Protein AF-A0A5E4HR41-F1 (afdb_monomer_lite)

Radius of gyration: 18.79 Å; chains: 1; bounding box: 62×29×42 Å

Secondary structure (DSSP, 8-state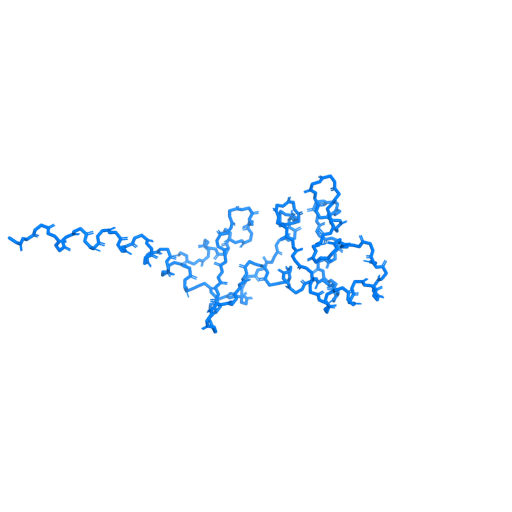):
--SHHHHHHHHHHHHHHHHHHHHTSGGGGGG------SHHHHH---B--HHHHHHHHHTT-GGGEETTEE-EETTEETTEETTEETTTT-TTS-HHHHHTTEEEETTEEEE---TT-HHHHHHHHTT-

Foldseek 3Di:
DPPPVVVVVVVVCVVVVVCVLFQPLVVVVVVFDAPQQQLCQQPPKDFADPVLCVLCVVVVRNVQADDRIGDDDPSGRPQQDPSGRVCQPPPSPGPVSVQPQWDDDPNGITGDCDPSGVSSVVSSVVVD

Sequence (128 aa):
MTGVIVAAFFAGIPAYYMYIRGVMLARNKKKWKCHVCGNCCRLREIEVTVEDKKKLDAAGFPDAYIGDKMRRVNGKCVFLKDDKCSIHKESYRPEICGEFPFFCMYGMEYMKVVSFCPATEEFLKDKK

Structure (mmCIF, N/CA/C/O backbone):
data_AF-A0A5E4HR41-F1
#
_entry.id   AF-A0A5E4HR41-F1
#
loop_
_atom_site.group_PDB
_atom_site.id
_atom_site.type_symbol
_atom_site.label_atom_id
_atom_site.label_alt_id
_atom_site.label_comp_id
_atom_site.label_asym_id
_atom_site.label_entity_id
_atom_site.label_seq_id
_atom_site.pdbx_PDB_ins_code
_atom_site.Cartn_x
_atom_site.Cartn_y
_atom_site.Cartn_z
_atom_site.occupancy
_atom_site.B_iso_or_equiv
_atom_site.auth_seq_id
_atom_site.auth_comp_id
_atom_site.auth_asym_id
_atom_site.auth_atom_id
_atom_site.pdbx_PDB_model_num
ATOM 1 N N . MET A 1 1 ? 49.828 -15.803 -16.137 1.00 43.03 1 MET A N 1
ATOM 2 C CA . MET A 1 1 ? 49.091 -14.743 -15.408 1.00 43.03 1 MET A CA 1
ATOM 3 C C . MET A 1 1 ? 47.968 -14.170 -16.281 1.00 43.03 1 MET A C 1
ATOM 5 O O . MET A 1 1 ? 47.965 -12.990 -16.588 1.00 43.03 1 MET A O 1
ATOM 9 N N . THR A 1 2 ? 47.022 -15.003 -16.721 1.00 46.59 2 THR A N 1
ATOM 10 C CA . THR A 1 2 ? 45.940 -14.603 -17.655 1.00 46.59 2 THR A CA 1
ATOM 11 C C . THR A 1 2 ? 44.555 -15.093 -17.213 1.00 46.59 2 THR A C 1
ATOM 13 O O . THR A 1 2 ? 43.551 -14.639 -17.744 1.00 46.59 2 THR A O 1
ATOM 16 N N . GLY A 1 3 ? 44.479 -15.968 -16.202 1.00 41.50 3 GLY A N 1
ATOM 17 C CA . GLY A 1 3 ? 43.221 -16.570 -15.737 1.00 41.50 3 GLY A CA 1
ATOM 18 C C . GLY A 1 3 ? 42.459 -15.786 -14.662 1.00 41.50 3 GLY A C 1
ATOM 19 O O . GLY A 1 3 ? 41.278 -16.038 -14.462 1.00 41.50 3 GLY A O 1
ATOM 20 N N . VAL A 1 4 ? 43.089 -14.822 -13.980 1.00 40.94 4 VAL A N 1
ATOM 21 C CA . VAL A 1 4 ? 42.453 -14.099 -12.854 1.00 40.94 4 VAL A CA 1
ATOM 22 C C . VAL A 1 4 ? 41.600 -12.916 -13.334 1.00 40.94 4 VAL A C 1
ATOM 24 O O . VAL A 1 4 ? 40.589 -12.590 -12.722 1.00 40.94 4 VAL A O 1
ATOM 27 N N . ILE A 1 5 ? 41.945 -12.311 -14.475 1.00 40.81 5 ILE A N 1
ATOM 28 C CA . ILE A 1 5 ? 41.246 -11.122 -14.997 1.00 40.81 5 ILE A CA 1
ATOM 29 C C . ILE A 1 5 ? 39.865 -11.485 -15.573 1.00 40.81 5 ILE A C 1
ATOM 31 O O . ILE A 1 5 ? 38.930 -10.694 -15.481 1.00 40.81 5 ILE A O 1
ATOM 35 N N . VAL A 1 6 ? 39.690 -12.703 -16.097 1.00 41.56 6 VAL A N 1
ATOM 36 C CA . VAL A 1 6 ? 38.416 -13.128 -16.704 1.00 41.56 6 VAL A CA 1
ATOM 37 C C . VAL A 1 6 ? 37.333 -13.369 -15.641 1.00 41.56 6 VAL A C 1
ATOM 39 O O . VAL A 1 6 ? 36.170 -13.041 -15.865 1.00 41.56 6 VAL A O 1
ATOM 42 N N . ALA A 1 7 ? 37.696 -13.850 -14.448 1.00 37.19 7 ALA A N 1
ATOM 43 C CA . ALA A 1 7 ? 36.736 -14.130 -13.375 1.00 37.19 7 ALA A CA 1
ATOM 44 C C . ALA A 1 7 ? 36.082 -12.859 -12.789 1.00 37.19 7 ALA A C 1
ATOM 46 O O . ALA A 1 7 ? 34.917 -12.893 -12.389 1.00 37.19 7 ALA A O 1
ATOM 47 N N . ALA A 1 8 ? 36.789 -11.723 -12.795 1.00 39.66 8 ALA A N 1
ATOM 48 C CA . ALA A 1 8 ? 36.261 -10.451 -12.297 1.00 39.66 8 ALA A CA 1
ATOM 49 C C . ALA A 1 8 ? 35.179 -9.847 -13.215 1.00 39.66 8 ALA A C 1
ATOM 51 O O . ALA A 1 8 ? 34.284 -9.151 -12.736 1.00 39.66 8 ALA A O 1
ATOM 52 N N . PHE A 1 9 ? 35.204 -10.155 -14.516 1.00 42.06 9 PHE A N 1
ATOM 53 C CA . PHE A 1 9 ? 34.177 -9.687 -15.450 1.00 42.06 9 PHE A CA 1
ATOM 54 C C . PHE A 1 9 ? 32.853 -10.442 -15.287 1.00 42.06 9 PHE A C 1
ATOM 56 O O . PHE A 1 9 ? 31.793 -9.824 -15.324 1.00 42.06 9 PHE A O 1
ATOM 63 N N . PHE A 1 10 ? 32.872 -11.750 -15.026 1.00 45.03 10 PHE A N 1
ATOM 64 C CA . PHE A 1 10 ? 31.633 -12.536 -14.960 1.00 45.03 10 PHE A CA 1
ATOM 65 C C . PHE A 1 10 ? 30.853 -12.390 -13.645 1.00 45.03 10 PHE A C 1
ATOM 67 O O . PHE A 1 10 ? 29.635 -12.555 -13.650 1.00 45.03 10 PHE A O 1
ATOM 74 N N . ALA A 1 11 ? 31.505 -12.014 -12.541 1.00 44.88 11 ALA A N 1
ATOM 75 C CA . ALA A 1 11 ? 30.824 -11.778 -11.263 1.00 44.88 11 ALA A CA 1
ATOM 76 C C . ALA A 1 11 ? 30.206 -10.367 -11.141 1.00 44.88 11 ALA A C 1
ATOM 78 O O . ALA A 1 11 ? 29.242 -10.181 -10.401 1.00 44.88 11 ALA A O 1
ATOM 79 N N . GLY A 1 12 ? 30.723 -9.375 -11.879 1.00 43.59 12 GLY A N 1
ATOM 80 C CA . GLY A 1 12 ? 30.205 -7.999 -11.867 1.00 43.59 12 GLY A CA 1
ATOM 81 C C . GLY A 1 12 ? 29.009 -7.773 -12.796 1.00 43.59 12 GLY A C 1
ATOM 82 O O . GLY A 1 12 ? 28.169 -6.917 -12.523 1.00 43.59 12 GLY A O 1
ATOM 83 N N . ILE A 1 13 ? 28.891 -8.560 -13.870 1.00 50.72 13 ILE A N 1
ATOM 84 C CA . ILE A 1 13 ? 27.843 -8.391 -14.883 1.00 50.72 13 ILE A CA 1
ATOM 85 C C . ILE A 1 13 ? 26.426 -8.608 -14.323 1.00 50.72 13 ILE A C 1
ATOM 87 O O . ILE A 1 13 ? 25.583 -7.782 -14.637 1.00 50.72 13 ILE A O 1
ATOM 91 N N . PRO A 1 14 ? 26.098 -9.602 -13.474 1.00 51.28 14 PRO A N 1
ATOM 92 C CA . PRO A 1 14 ? 24.717 -9.791 -13.012 1.00 51.28 14 PRO A CA 1
ATOM 93 C C . PRO A 1 14 ? 24.225 -8.657 -12.106 1.00 51.28 14 PRO A C 1
ATOM 95 O O . PRO A 1 14 ? 23.105 -8.177 -12.278 1.00 51.28 14 PRO A O 1
ATOM 98 N N . ALA A 1 15 ? 25.078 -8.185 -11.191 1.00 46.84 15 ALA A N 1
ATOM 99 C CA . ALA A 1 15 ? 24.778 -7.042 -10.334 1.00 46.84 15 ALA A CA 1
ATOM 100 C C . ALA A 1 15 ? 24.686 -5.751 -11.155 1.00 46.84 15 ALA A C 1
ATOM 102 O O . ALA A 1 15 ? 23.736 -4.998 -10.990 1.00 46.84 15 ALA A O 1
ATOM 103 N N . TYR A 1 16 ? 25.600 -5.541 -12.107 1.00 51.00 16 TYR A N 1
ATOM 104 C CA . TYR A 1 16 ? 25.574 -4.413 -13.040 1.00 51.00 16 TYR A CA 1
ATOM 105 C C . TYR A 1 16 ? 24.365 -4.450 -13.989 1.00 51.00 16 TYR A C 1
ATOM 107 O O . TYR A 1 16 ? 23.781 -3.414 -14.280 1.00 51.00 16 TYR A O 1
ATOM 115 N N . TYR A 1 17 ? 23.924 -5.627 -14.432 1.00 50.53 17 TYR A N 1
ATOM 116 C CA . TYR A 1 17 ? 22.772 -5.804 -15.321 1.00 50.53 17 TYR A CA 1
ATOM 117 C C . TYR A 1 17 ? 21.445 -5.664 -14.561 1.00 50.53 17 TYR A C 1
ATOM 119 O O . TYR A 1 17 ? 20.506 -5.059 -15.081 1.00 50.53 17 TYR A O 1
ATOM 127 N N . MET A 1 18 ? 21.372 -6.139 -13.307 1.00 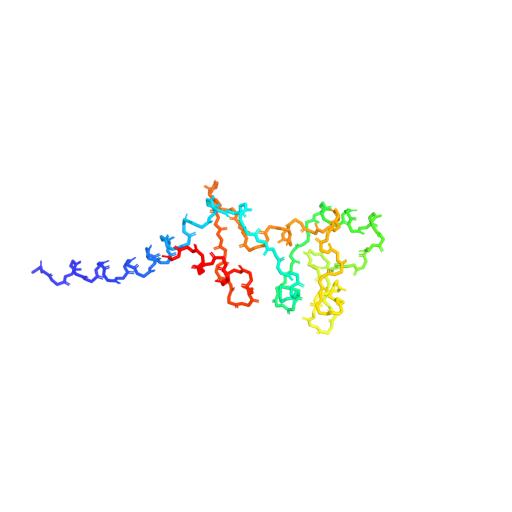47.09 18 MET A N 1
ATOM 128 C CA . MET A 1 18 ? 20.282 -5.797 -12.381 1.00 47.09 18 MET A CA 1
ATOM 129 C C . MET A 1 18 ? 20.261 -4.295 -12.084 1.00 47.09 18 MET A C 1
ATOM 131 O O . MET A 1 18 ? 19.187 -3.694 -12.098 1.00 47.09 18 MET A O 1
ATOM 135 N N . TYR A 1 19 ? 21.430 -3.681 -11.881 1.00 49.41 19 TYR A N 1
ATOM 136 C CA . TYR A 1 19 ? 21.567 -2.249 -11.635 1.00 49.41 19 TYR A CA 1
ATOM 137 C C . TYR A 1 19 ? 21.093 -1.456 -12.860 1.00 49.41 19 TYR A C 1
ATOM 139 O O . TYR A 1 19 ? 20.133 -0.709 -12.753 1.00 49.41 19 TYR A O 1
ATOM 147 N N . ILE A 1 20 ? 21.606 -1.704 -14.068 1.00 49.81 20 ILE A N 1
ATOM 148 C CA . ILE A 1 20 ? 21.202 -0.978 -15.285 1.00 49.81 20 ILE A CA 1
ATOM 149 C C . ILE A 1 20 ? 19.737 -1.215 -15.678 1.00 49.81 20 ILE A C 1
ATOM 151 O O . ILE A 1 20 ? 19.075 -0.273 -16.121 1.00 49.81 20 ILE A O 1
ATOM 155 N N . ARG A 1 21 ? 19.172 -2.415 -15.470 1.00 47.34 21 ARG A N 1
ATOM 156 C CA . ARG A 1 21 ? 17.732 -2.624 -15.710 1.00 47.34 21 ARG A CA 1
ATOM 157 C C . ARG A 1 21 ? 16.836 -1.969 -14.654 1.00 47.34 21 ARG A C 1
ATOM 159 O O . ARG A 1 21 ? 15.723 -1.579 -14.996 1.00 47.34 21 ARG A O 1
ATOM 166 N N . GLY A 1 22 ? 17.304 -1.800 -13.416 1.00 49.16 22 GLY A N 1
ATOM 167 C CA . GLY A 1 22 ? 16.596 -1.058 -12.364 1.00 49.16 22 GLY A CA 1
ATOM 168 C C . GLY A 1 22 ? 16.759 0.468 -12.447 1.00 49.16 22 GLY A C 1
ATOM 169 O O . GLY A 1 22 ? 15.858 1.205 -12.046 1.00 49.16 22 GLY A O 1
ATOM 170 N N . VAL A 1 23 ? 17.872 0.945 -13.015 1.00 51.88 23 VAL A N 1
ATOM 171 C CA . VAL A 1 23 ? 18.317 2.354 -13.001 1.00 51.88 23 VAL A CA 1
ATOM 172 C C . VAL A 1 23 ? 17.587 3.253 -14.016 1.00 51.88 23 VAL A C 1
ATOM 174 O O . VAL A 1 23 ? 17.573 4.467 -13.849 1.00 51.88 23 VAL A O 1
ATOM 177 N N . MET A 1 24 ? 16.902 2.722 -15.039 1.00 52.66 24 MET A N 1
ATOM 178 C CA . MET A 1 24 ? 16.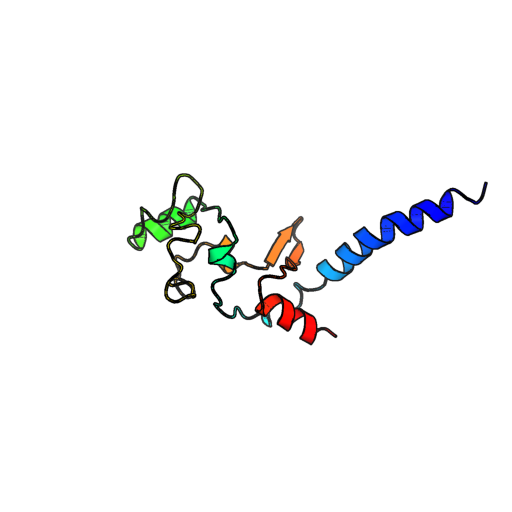269 3.554 -16.093 1.00 52.66 24 MET A CA 1
ATOM 179 C C . MET A 1 24 ? 14.737 3.467 -16.191 1.00 52.66 24 MET A C 1
ATOM 181 O O . MET A 1 24 ? 14.138 3.711 -17.247 1.00 52.66 24 MET A O 1
ATOM 185 N N . LEU A 1 25 ? 14.054 3.161 -15.088 1.00 58.66 25 LEU A N 1
ATOM 186 C CA . LEU A 1 25 ? 12.590 3.044 -15.093 1.00 58.66 25 LEU A CA 1
ATOM 187 C C . LEU A 1 25 ? 11.870 4.240 -14.462 1.00 58.66 25 LEU A C 1
ATOM 189 O O . LEU A 1 25 ? 10.788 4.590 -14.941 1.00 58.66 25 LEU A O 1
ATOM 193 N N . ALA A 1 26 ? 12.509 4.965 -13.539 1.00 60.19 26 ALA A N 1
ATOM 194 C CA . ALA A 1 26 ? 11.932 6.170 -12.937 1.00 60.19 26 ALA A CA 1
ATOM 195 C C . ALA A 1 26 ? 11.678 7.312 -13.939 1.00 60.19 26 ALA A C 1
ATOM 197 O O . ALA A 1 26 ? 10.701 8.041 -13.794 1.00 60.19 26 ALA A O 1
ATOM 198 N N . ARG A 1 27 ? 12.449 7.415 -15.037 1.00 64.50 27 ARG A N 1
ATOM 199 C CA . ARG A 1 27 ? 12.231 8.449 -16.079 1.00 64.50 27 ARG A CA 1
ATOM 200 C C . ARG A 1 27 ? 10.804 8.453 -16.649 1.00 64.50 27 ARG A C 1
ATOM 202 O O . ARG A 1 27 ? 10.325 9.498 -17.071 1.00 64.50 27 ARG A O 1
ATOM 209 N N . ASN A 1 28 ? 10.114 7.307 -16.628 1.00 71.12 28 ASN A N 1
ATOM 210 C CA . ASN A 1 28 ? 8.730 7.185 -17.098 1.00 71.12 28 ASN A CA 1
ATOM 211 C C . ASN A 1 28 ? 7.722 6.988 -15.953 1.00 71.12 28 ASN A C 1
ATOM 213 O O . ASN A 1 28 ? 6.604 6.568 -16.231 1.00 71.12 28 ASN A O 1
ATOM 217 N N . LYS A 1 29 ? 8.061 7.304 -14.693 1.00 77.25 29 LYS A N 1
ATOM 218 C CA . LYS A 1 29 ? 7.163 7.174 -13.525 1.00 77.25 29 LYS A CA 1
ATOM 219 C C . LYS A 1 29 ? 5.781 7.792 -13.771 1.00 77.25 29 LYS A C 1
ATOM 221 O O . LYS A 1 29 ? 4.779 7.207 -13.391 1.00 77.25 29 LYS A O 1
ATOM 226 N N . LYS A 1 30 ? 5.709 8.902 -14.517 1.00 80.50 30 LYS A N 1
ATOM 227 C CA . LYS A 1 30 ? 4.447 9.555 -14.929 1.00 80.50 30 LYS A CA 1
ATOM 228 C C . LYS A 1 30 ? 3.497 8.659 -15.740 1.00 80.50 30 LYS A C 1
ATOM 230 O O . LYS A 1 30 ? 2.296 8.900 -15.740 1.00 80.50 30 LYS A O 1
ATOM 235 N N . LYS A 1 31 ? 4.020 7.662 -16.460 1.00 83.00 31 LYS A N 1
ATOM 236 C CA . LYS A 1 31 ? 3.218 6.694 -17.225 1.00 83.00 31 LYS A CA 1
ATOM 237 C C . LYS A 1 31 ? 2.713 5.543 -16.353 1.00 83.00 31 LYS A C 1
ATOM 239 O O . LYS A 1 31 ? 1.805 4.833 -16.769 1.00 83.00 31 LYS A O 1
ATOM 244 N N . TRP A 1 32 ? 3.293 5.344 -15.170 1.00 86.81 32 TRP A N 1
ATOM 245 C CA . TRP A 1 32 ? 2.888 4.265 -14.283 1.00 86.81 32 TRP A CA 1
ATOM 246 C C . TRP A 1 32 ? 1.515 4.551 -13.677 1.00 86.81 32 TRP A C 1
ATOM 248 O O . TRP A 1 32 ? 1.249 5.651 -13.189 1.00 86.81 32 TRP A O 1
ATOM 258 N N . LYS A 1 33 ? 0.645 3.541 -13.691 1.00 88.50 33 LYS A N 1
ATOM 259 C CA . LYS A 1 33 ? -0.697 3.611 -13.115 1.00 88.50 33 LYS A CA 1
ATOM 260 C C . LYS A 1 33 ? -0.951 2.382 -12.255 1.00 88.50 33 LYS A C 1
ATOM 262 O O . LYS A 1 33 ? -0.807 1.254 -12.710 1.00 88.50 33 LYS A O 1
ATOM 267 N N . CYS A 1 34 ? -1.352 2.593 -11.004 1.00 91.00 34 CYS A N 1
ATOM 268 C CA . CYS A 1 34 ? -1.724 1.492 -10.123 1.00 91.00 34 CYS A CA 1
ATOM 269 C C . CYS A 1 34 ? -3.024 0.828 -10.598 1.00 91.00 34 CYS A C 1
ATOM 271 O O . CYS A 1 34 ? -4.014 1.514 -10.832 1.00 91.00 34 CYS A O 1
ATOM 273 N N . HIS A 1 35 ? -3.066 -0.506 -10.632 1.00 92.38 35 HIS A N 1
ATOM 274 C CA . HIS A 1 35 ? -4.292 -1.259 -10.946 1.00 92.38 35 HIS A CA 1
ATOM 275 C C . HIS A 1 35 ? -5.237 -1.424 -9.749 1.00 92.38 35 HIS A C 1
ATOM 277 O O . HIS A 1 35 ? -6.306 -2.009 -9.881 1.00 92.38 35 HIS A O 1
ATOM 283 N N . VAL A 1 36 ? -4.833 -0.976 -8.555 1.00 93.94 36 VAL A N 1
ATOM 284 C CA . VAL A 1 36 ? -5.611 -1.139 -7.311 1.00 93.94 36 VAL A CA 1
ATOM 285 C C . VAL A 1 36 ? -5.942 -2.613 -7.001 1.00 93.94 36 VAL A C 1
ATOM 287 O O . VAL A 1 36 ? -6.892 -2.913 -6.295 1.00 93.94 36 VAL A O 1
ATOM 290 N N . CYS A 1 37 ? -5.118 -3.550 -7.478 1.00 93.50 37 CYS A N 1
ATOM 291 C CA . CYS A 1 37 ? -5.339 -5.000 -7.353 1.00 93.50 37 CYS A CA 1
ATOM 292 C C . CYS A 1 37 ? -5.239 -5.568 -5.920 1.00 93.50 37 CYS A C 1
ATOM 294 O O . CYS A 1 37 ? -5.411 -6.765 -5.718 1.00 93.50 37 CYS A O 1
ATOM 296 N N . GLY A 1 38 ? -4.855 -4.757 -4.928 1.00 93.56 38 GLY A N 1
ATOM 297 C CA . GLY A 1 38 ? -4.739 -5.189 -3.531 1.00 93.56 38 GLY A CA 1
ATOM 298 C C . GLY A 1 38 ? -3.557 -6.117 -3.206 1.00 93.56 38 GLY A C 1
ATOM 299 O O . GLY A 1 38 ? -3.343 -6.422 -2.035 1.00 93.56 38 GLY A O 1
ATOM 300 N N . ASN A 1 39 ? -2.736 -6.537 -4.176 1.00 94.31 39 ASN A N 1
ATOM 301 C CA . ASN A 1 39 ? -1.618 -7.462 -3.919 1.00 94.31 39 ASN A CA 1
ATOM 302 C C . ASN A 1 39 ? -0.590 -6.908 -2.920 1.00 94.31 39 ASN A C 1
ATOM 304 O O . ASN A 1 39 ? -0.144 -7.630 -2.028 1.00 94.31 39 ASN A O 1
ATOM 308 N N . CYS A 1 40 ? -0.270 -5.611 -2.992 1.00 92.69 40 CYS A N 1
ATOM 309 C CA . CYS A 1 40 ? 0.592 -4.970 -1.995 1.00 92.69 40 CYS A CA 1
ATOM 310 C C . CYS A 1 40 ? -0.021 -5.021 -0.584 1.00 92.69 40 CYS A C 1
ATOM 312 O O . CYS A 1 40 ? 0.696 -5.280 0.377 1.00 92.69 40 CYS A O 1
ATOM 314 N N . CYS A 1 41 ? -1.344 -4.887 -0.454 1.00 95.00 41 CYS A N 1
ATOM 315 C CA . CYS A 1 41 ? -2.055 -5.014 0.820 1.00 95.00 41 CYS A CA 1
ATOM 316 C C . CYS A 1 41 ? -2.011 -6.447 1.385 1.00 95.00 41 CYS A C 1
ATOM 318 O O . CYS A 1 41 ? -2.084 -6.626 2.602 1.00 95.00 41 CYS A O 1
ATOM 320 N N . ARG A 1 42 ? -1.862 -7.476 0.538 1.00 95.06 42 ARG A N 1
ATOM 321 C CA . ARG A 1 42 ? -1.751 -8.885 0.968 1.00 95.06 42 ARG A CA 1
ATOM 322 C C . ARG A 1 42 ? -0.350 -9.288 1.397 1.00 95.06 42 ARG A C 1
ATOM 324 O O . ARG A 1 42 ? -0.227 -10.123 2.280 1.00 95.06 42 ARG A O 1
ATOM 331 N N . LEU A 1 43 ? 0.677 -8.711 0.781 1.00 90.12 43 LEU A N 1
ATOM 332 C CA . LEU A 1 43 ? 2.042 -9.235 0.887 1.00 90.12 43 LEU A CA 1
ATOM 333 C C . LEU A 1 43 ? 2.993 -8.314 1.643 1.00 90.12 43 LEU A C 1
ATOM 335 O O . LEU A 1 43 ? 3.949 -8.786 2.248 1.00 90.12 43 LEU A O 1
ATOM 339 N N . ARG A 1 44 ? 2.763 -6.999 1.599 1.00 88.50 44 ARG A N 1
ATOM 340 C CA . ARG A 1 44 ? 3.713 -6.024 2.126 1.00 88.50 44 ARG A CA 1
ATOM 341 C C . ARG A 1 44 ? 3.341 -5.609 3.542 1.00 88.50 44 ARG A C 1
ATOM 343 O O . ARG A 1 44 ? 2.198 -5.226 3.792 1.00 88.50 44 ARG A O 1
ATOM 350 N N . GLU A 1 45 ? 4.313 -5.643 4.442 1.00 91.31 45 GLU A N 1
ATOM 351 C CA . GLU A 1 45 ? 4.251 -4.927 5.714 1.00 91.31 45 GLU A CA 1
ATOM 352 C C . GLU A 1 45 ? 4.598 -3.453 5.475 1.00 91.31 45 GLU A C 1
ATOM 354 O O . GLU A 1 45 ? 5.544 -3.141 4.749 1.00 91.31 45 GLU A O 1
ATOM 359 N N . ILE A 1 46 ? 3.774 -2.552 6.005 1.00 92.81 46 ILE A N 1
ATOM 360 C CA . ILE A 1 46 ? 3.888 -1.113 5.771 1.00 92.81 46 ILE A CA 1
ATOM 361 C C . ILE A 1 46 ? 4.266 -0.461 7.088 1.00 92.81 46 ILE A C 1
ATOM 363 O O . ILE A 1 46 ? 3.524 -0.583 8.062 1.00 92.81 46 ILE A O 1
ATOM 367 N N . GLU A 1 47 ? 5.401 0.225 7.091 1.00 94.31 47 GLU A N 1
ATOM 368 C CA . GLU A 1 47 ? 5.759 1.147 8.160 1.00 94.31 47 GLU A CA 1
ATOM 369 C C . GLU A 1 47 ? 4.897 2.408 8.050 1.00 94.31 47 GLU A C 1
ATOM 371 O O . GLU A 1 47 ? 4.606 2.879 6.948 1.00 94.31 47 GLU A O 1
ATOM 376 N N . VAL A 1 48 ? 4.440 2.912 9.191 1.00 94.94 48 VAL A N 1
ATOM 377 C CA . VAL A 1 48 ? 3.543 4.064 9.297 1.00 94.94 48 VAL A CA 1
ATOM 378 C C . VAL A 1 48 ? 4.285 5.154 10.050 1.00 94.94 48 VAL A C 1
ATOM 380 O O . VAL A 1 48 ? 4.580 5.008 11.238 1.00 94.94 48 VAL A O 1
ATOM 3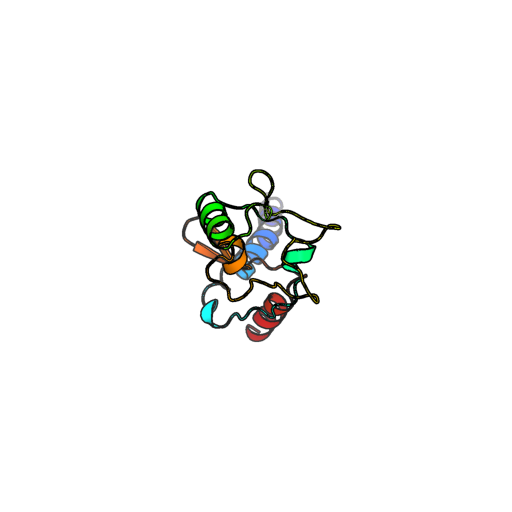83 N N . THR A 1 49 ? 4.593 6.242 9.349 1.00 95.88 49 THR A N 1
ATOM 384 C CA . THR A 1 49 ? 5.276 7.407 9.920 1.00 95.88 49 THR A CA 1
ATOM 385 C C . THR A 1 49 ? 4.380 8.132 10.921 1.00 95.88 49 THR A C 1
ATOM 387 O O . THR A 1 49 ? 3.165 7.928 10.965 1.00 95.88 49 THR A O 1
ATOM 390 N N . VAL A 1 50 ? 4.964 9.018 11.728 1.00 96.50 50 VAL A N 1
ATOM 391 C CA . VAL A 1 50 ? 4.204 9.848 12.676 1.00 96.50 50 VAL A CA 1
ATOM 392 C C . VAL A 1 50 ? 3.180 10.720 11.938 1.00 96.50 50 VAL A C 1
ATOM 394 O O . VAL A 1 50 ? 2.060 10.909 12.410 1.00 96.50 50 VAL A O 1
ATOM 397 N N . GLU A 1 51 ? 3.534 11.219 10.757 1.00 96.00 51 GLU A N 1
ATOM 398 C CA . GLU A 1 51 ? 2.669 12.013 9.888 1.00 96.00 51 GLU A CA 1
ATOM 399 C C . GLU A 1 51 ? 1.503 11.183 9.353 1.00 96.00 51 GLU A C 1
ATOM 401 O O . GLU A 1 51 ? 0.367 11.657 9.340 1.00 96.00 51 GLU A O 1
ATOM 406 N N . ASP A 1 52 ? 1.756 9.940 8.942 1.00 96.12 52 ASP A N 1
ATOM 407 C CA . ASP A 1 52 ? 0.705 9.048 8.463 1.00 96.12 52 ASP A CA 1
ATOM 408 C C . ASP A 1 52 ? -0.256 8.649 9.589 1.00 96.12 52 ASP A C 1
ATOM 410 O O . ASP A 1 52 ? -1.466 8.632 9.362 1.00 96.12 52 ASP A O 1
ATOM 414 N N . LYS A 1 53 ? 0.239 8.435 10.818 1.00 97.12 53 LYS A N 1
ATOM 415 C CA . LYS A 1 53 ? -0.616 8.213 12.001 1.00 97.12 53 LYS A CA 1
ATOM 416 C C . LYS A 1 53 ? -1.556 9.394 12.234 1.00 97.12 53 LYS A C 1
ATOM 418 O O . LYS A 1 53 ? -2.762 9.203 12.273 1.00 97.12 53 LYS A O 1
ATOM 423 N N . LYS A 1 54 ? -1.035 10.629 12.239 1.00 97.06 54 LYS A N 1
ATOM 424 C CA . LYS A 1 54 ? -1.858 11.848 12.387 1.00 97.06 54 LYS A CA 1
ATOM 425 C C . LYS A 1 54 ? -2.975 11.936 11.342 1.00 97.06 54 LYS A C 1
ATOM 427 O O . LYS A 1 54 ? -4.100 12.298 11.679 1.00 97.06 54 LYS A O 1
ATOM 432 N N . LYS A 1 55 ? -2.676 11.617 10.076 1.00 96.69 55 LYS A N 1
ATOM 433 C CA . LYS A 1 55 ? -3.677 11.616 8.995 1.00 96.69 55 LYS A CA 1
ATOM 434 C C . LYS A 1 55 ? -4.743 10.539 9.214 1.00 96.69 55 LYS A C 1
ATOM 436 O O . LYS A 1 55 ? -5.922 10.810 9.007 1.00 96.69 55 LYS A O 1
ATOM 441 N N . LEU A 1 56 ? -4.333 9.334 9.613 1.00 97.00 56 LEU A N 1
ATOM 442 C CA . LEU A 1 56 ? -5.237 8.212 9.877 1.00 97.00 56 LEU A CA 1
ATOM 443 C C . LEU A 1 56 ? -6.141 8.489 11.083 1.00 97.00 56 LEU A C 1
ATOM 445 O O . LEU A 1 56 ? -7.347 8.267 10.994 1.00 97.00 56 LEU A O 1
ATOM 449 N N . ASP A 1 57 ? -5.585 9.037 12.161 1.00 97.56 57 ASP A N 1
ATOM 450 C CA . ASP A 1 57 ? -6.317 9.404 13.375 1.00 97.56 57 ASP A CA 1
ATOM 451 C C . ASP A 1 57 ? -7.376 10.467 13.075 1.00 97.56 57 ASP A C 1
ATOM 453 O O . ASP A 1 57 ? -8.547 10.294 13.411 1.00 97.56 57 ASP A O 1
ATOM 457 N N . ALA A 1 58 ? -6.990 11.532 12.365 1.00 97.38 58 ALA A N 1
ATOM 458 C CA . ALA A 1 58 ? -7.907 12.592 11.946 1.00 97.38 58 ALA A CA 1
ATOM 459 C C . ALA A 1 58 ? -9.014 12.086 11.003 1.00 97.38 58 ALA A C 1
ATOM 461 O O . ALA A 1 58 ? -10.113 12.636 10.989 1.00 97.38 58 ALA A O 1
ATOM 462 N N . ALA A 1 59 ? -8.739 11.029 10.235 1.00 96.31 59 ALA A N 1
ATOM 463 C CA . ALA A 1 59 ? -9.710 10.363 9.372 1.00 96.31 59 ALA A CA 1
ATOM 464 C C . ALA A 1 59 ? -10.587 9.327 10.109 1.00 96.31 59 ALA A C 1
ATOM 466 O O . ALA A 1 59 ? -11.436 8.698 9.477 1.00 96.31 59 ALA A O 1
ATOM 467 N N . GLY A 1 60 ? -10.411 9.146 11.424 1.00 97.25 60 GLY A N 1
ATOM 468 C CA . GLY A 1 60 ? -11.212 8.230 12.240 1.00 97.25 60 GLY A CA 1
ATOM 469 C C . GLY A 1 60 ? -10.711 6.783 12.254 1.00 97.25 60 GLY A C 1
ATOM 470 O O . GLY A 1 60 ? -11.490 5.870 12.522 1.00 97.25 60 GLY A O 1
ATOM 471 N N . PHE A 1 61 ? -9.424 6.555 11.974 1.00 97.06 61 PHE A N 1
ATOM 472 C CA . PHE A 1 61 ? -8.805 5.226 11.948 1.00 97.06 61 PHE A CA 1
ATOM 473 C C . PHE A 1 61 ? -7.628 5.058 12.932 1.00 97.06 61 PHE A C 1
ATOM 475 O O . PHE A 1 61 ? -6.572 4.571 12.517 1.00 97.06 61 PHE A O 1
ATOM 482 N N . PRO A 1 62 ? -7.785 5.375 14.233 1.00 96.06 62 PRO A N 1
ATOM 483 C CA . PRO A 1 62 ? -6.696 5.235 15.207 1.00 96.06 62 PRO A CA 1
ATOM 484 C C . PRO A 1 62 ? -6.237 3.784 15.393 1.00 96.06 62 PRO A C 1
ATOM 486 O O . PRO A 1 62 ? -5.067 3.509 15.640 1.00 96.06 62 PRO A O 1
ATOM 489 N N . ASP A 1 63 ? -7.137 2.824 15.177 1.00 96.81 63 ASP A N 1
ATOM 490 C CA . ASP A 1 63 ? -6.815 1.403 15.294 1.00 96.81 63 ASP A CA 1
ATOM 491 C C . ASP A 1 63 ? -6.194 0.814 14.015 1.00 96.81 63 ASP A C 1
ATOM 493 O O . ASP A 1 63 ? -6.028 -0.403 13.902 1.00 96.81 63 ASP A O 1
ATOM 497 N N . ALA A 1 64 ? -5.896 1.629 12.997 1.00 96.94 64 ALA A N 1
ATOM 498 C CA . ALA A 1 64 ? -5.363 1.131 11.731 1.00 96.94 64 ALA A CA 1
ATOM 499 C C . ALA A 1 64 ? -3.897 0.691 11.800 1.00 96.94 64 ALA A C 1
ATOM 501 O O . ALA A 1 64 ? -3.422 0.054 10.864 1.00 96.94 64 ALA A O 1
ATOM 502 N N . TYR A 1 65 ? -3.179 0.972 12.883 1.00 96.81 65 TYR A N 1
ATOM 503 C CA . TYR A 1 65 ? -1.771 0.621 13.051 1.00 96.81 65 TYR A CA 1
ATOM 504 C C . TYR A 1 65 ? -1.490 0.074 14.457 1.00 96.81 65 TYR A C 1
ATOM 506 O O . TYR A 1 65 ? -2.291 0.220 15.374 1.00 96.81 65 TYR A O 1
ATOM 514 N N . ILE A 1 66 ? -0.356 -0.609 14.615 1.00 96.31 66 ILE A N 1
ATOM 515 C CA . ILE A 1 66 ? 0.157 -1.127 15.887 1.00 96.31 66 ILE A CA 1
ATOM 516 C C . ILE A 1 66 ? 1.635 -0.745 15.962 1.00 96.31 66 ILE A C 1
ATOM 518 O O . ILE A 1 66 ? 2.439 -1.201 15.145 1.00 96.31 66 ILE A O 1
ATOM 522 N N . GLY A 1 67 ? 1.996 0.113 16.920 1.00 95.25 67 GLY A N 1
ATOM 523 C CA . GLY A 1 67 ? 3.330 0.715 16.964 1.00 95.25 67 GLY A CA 1
ATOM 524 C C . GLY A 1 67 ? 3.597 1.513 15.687 1.00 95.25 67 GLY A C 1
ATOM 525 O O . GLY A 1 67 ? 2.826 2.411 15.352 1.00 95.25 67 GLY A O 1
ATOM 526 N N . ASP A 1 68 ? 4.655 1.157 14.959 1.00 95.75 68 ASP A N 1
ATOM 527 C CA . ASP A 1 68 ? 5.054 1.795 13.694 1.00 95.75 68 ASP A CA 1
ATOM 528 C C . ASP A 1 68 ? 4.631 0.999 12.455 1.00 95.75 68 ASP A C 1
ATOM 530 O O . ASP A 1 68 ? 5.114 1.252 11.356 1.00 95.75 68 ASP A O 1
ATOM 534 N N . LYS A 1 69 ? 3.736 0.017 12.604 1.00 96.56 69 LYS A N 1
ATOM 535 C CA . LYS A 1 69 ? 3.317 -0.870 11.513 1.00 96.56 69 LYS A CA 1
ATOM 536 C C . LYS A 1 69 ? 1.825 -0.780 11.252 1.00 96.56 69 LYS A C 1
ATOM 538 O O . LYS A 1 69 ? 1.017 -0.742 12.173 1.00 96.56 69 LYS A O 1
ATOM 543 N N . MET A 1 70 ? 1.445 -0.835 9.981 1.00 96.69 70 MET A N 1
ATOM 544 C CA . MET A 1 70 ? 0.049 -0.926 9.562 1.00 96.69 70 MET A CA 1
ATOM 545 C C . MET A 1 70 ? -0.559 -2.236 10.069 1.00 96.69 70 MET A C 1
ATOM 547 O O . MET A 1 70 ? -0.003 -3.319 9.856 1.00 96.69 70 MET A O 1
ATOM 551 N N . ARG A 1 71 ? -1.728 -2.147 10.703 1.00 97.19 71 ARG A N 1
ATOM 552 C CA . ARG A 1 71 ? -2.424 -3.297 11.272 1.00 97.19 71 ARG A CA 1
ATOM 553 C C . ARG A 1 71 ? -2.823 -4.265 10.166 1.00 97.19 71 ARG A C 1
ATOM 555 O O . ARG A 1 71 ? -3.282 -3.877 9.085 1.00 97.19 71 ARG A O 1
ATOM 562 N N . ARG A 1 72 ? -2.695 -5.557 10.469 1.00 96.75 72 ARG A N 1
ATOM 563 C CA . ARG A 1 72 ? -3.130 -6.646 9.596 1.00 96.75 72 ARG A CA 1
ATOM 564 C C . ARG A 1 72 ? -4.221 -7.473 10.267 1.00 96.75 72 ARG A C 1
ATOM 566 O O . ARG A 1 72 ? -4.109 -7.798 11.441 1.00 96.75 72 ARG A O 1
ATOM 573 N N . VAL A 1 73 ? -5.248 -7.839 9.507 1.00 95.69 73 VAL A N 1
ATOM 574 C CA . VAL A 1 73 ? -6.349 -8.720 9.915 1.00 95.69 73 VAL A CA 1
ATOM 575 C C . VAL A 1 73 ? -6.333 -9.929 8.985 1.00 95.69 73 VAL A C 1
ATOM 577 O O . VAL A 1 73 ? -6.317 -9.770 7.764 1.00 95.69 73 VAL A O 1
ATOM 580 N N . ASN A 1 74 ? -6.276 -11.143 9.543 1.00 94.69 74 ASN A N 1
ATOM 581 C CA . ASN A 1 74 ? -6.171 -12.394 8.775 1.00 94.69 74 ASN A CA 1
ATOM 582 C C . ASN A 1 74 ? -5.027 -12.372 7.739 1.00 94.69 74 ASN A C 1
ATOM 584 O O . ASN A 1 74 ? -5.201 -12.732 6.574 1.00 94.69 74 ASN A O 1
ATOM 588 N N . GLY A 1 75 ? -3.861 -11.859 8.150 1.00 93.75 75 GLY A N 1
ATOM 589 C CA . GLY A 1 75 ? -2.663 -11.769 7.310 1.00 93.75 75 GLY A CA 1
ATOM 590 C C . GLY A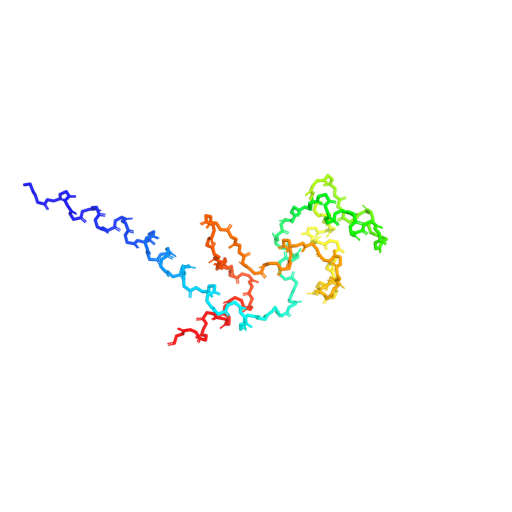 1 75 ? -2.695 -10.681 6.229 1.00 93.75 75 GLY A C 1
ATOM 591 O O . GLY A 1 75 ? -1.725 -10.550 5.484 1.00 93.75 75 GLY A O 1
ATOM 592 N N . LYS A 1 76 ? -3.751 -9.865 6.141 1.00 96.38 76 LYS A N 1
ATOM 593 C CA . LYS A 1 76 ? -3.942 -8.817 5.120 1.00 96.38 76 LYS A CA 1
ATOM 594 C C . LYS A 1 76 ? -4.019 -7.433 5.763 1.00 96.38 76 LYS A C 1
ATOM 596 O O . LYS A 1 76 ? -4.426 -7.324 6.909 1.00 96.38 76 LYS A O 1
ATOM 601 N N . CYS A 1 77 ? -3.654 -6.372 5.044 1.00 96.75 77 CYS A N 1
ATOM 602 C CA . CYS A 1 77 ? -3.828 -4.993 5.522 1.00 96.75 77 CYS A CA 1
ATOM 603 C C . CYS A 1 77 ? -5.290 -4.714 5.920 1.00 96.75 77 CYS A C 1
ATOM 605 O O . CYS A 1 77 ? -6.206 -5.123 5.207 1.00 96.75 77 CYS A O 1
ATOM 607 N N . VAL A 1 78 ? -5.496 -3.974 7.014 1.00 97.19 78 VAL A N 1
ATOM 608 C CA . VAL A 1 78 ? -6.820 -3.571 7.530 1.00 97.19 78 VAL A CA 1
ATOM 609 C C . VAL A 1 78 ? -7.691 -2.832 6.499 1.00 97.19 78 VAL A C 1
ATOM 611 O O . VAL A 1 78 ? -8.915 -2.913 6.551 1.00 97.19 78 VAL A O 1
ATOM 614 N N . PHE A 1 79 ? -7.074 -2.158 5.525 1.00 97.00 79 PHE A N 1
ATOM 615 C CA . PHE A 1 79 ? -7.764 -1.416 4.463 1.00 97.00 79 PHE A CA 1
ATOM 616 C C . PHE A 1 79 ? -8.029 -2.233 3.187 1.00 97.00 79 PHE A C 1
ATOM 618 O O . PHE A 1 79 ? -8.412 -1.669 2.163 1.00 97.00 79 PHE A O 1
ATOM 625 N N . LEU A 1 80 ? -7.805 -3.549 3.196 1.00 97.25 80 LEU A N 1
ATOM 626 C CA . LEU A 1 80 ? -8.155 -4.407 2.064 1.00 97.25 80 LEU A CA 1
ATOM 627 C C . LEU A 1 80 ? -9.636 -4.807 2.146 1.00 97.25 80 LEU A C 1
ATOM 629 O O . LEU A 1 80 ? -10.006 -5.619 2.991 1.00 97.25 80 LEU A O 1
ATOM 633 N N . LYS A 1 81 ? -10.464 -4.264 1.247 1.00 95.94 81 LYS A N 1
ATOM 634 C CA . LYS A 1 81 ? -11.899 -4.571 1.112 1.00 95.94 81 LYS A CA 1
ATOM 635 C C . LYS A 1 81 ? -12.210 -4.926 -0.339 1.00 95.94 81 LYS A C 1
ATOM 637 O O . LYS A 1 81 ? -11.700 -4.262 -1.237 1.00 95.94 81 LYS A O 1
ATOM 642 N N . ASP A 1 82 ? -12.990 -5.979 -0.569 1.00 95.19 82 ASP A N 1
ATOM 643 C CA . ASP A 1 82 ? -13.363 -6.448 -1.918 1.00 95.19 82 ASP A CA 1
ATOM 644 C C . ASP A 1 82 ? -12.154 -6.587 -2.859 1.00 95.19 82 ASP A C 1
ATOM 646 O O . ASP A 1 82 ? -12.150 -6.141 -4.007 1.00 95.19 82 ASP A O 1
ATOM 650 N N . ASP A 1 83 ? -11.068 -7.140 -2.309 1.00 94.31 83 ASP A N 1
ATOM 651 C CA . ASP A 1 83 ? -9.773 -7.321 -2.965 1.00 94.31 83 ASP A CA 1
ATOM 652 C C . ASP A 1 83 ? -9.088 -6.033 -3.471 1.00 94.31 83 ASP A C 1
ATOM 654 O O . ASP A 1 83 ? -8.096 -6.096 -4.200 1.00 94.31 83 ASP A O 1
ATOM 658 N N . LYS A 1 84 ? -9.538 -4.863 -3.006 1.00 95.69 84 LYS A N 1
ATOM 659 C CA . LYS A 1 84 ? -9.015 -3.538 -3.352 1.00 95.69 84 LYS A CA 1
ATOM 660 C C . LYS A 1 84 ? -8.637 -2.737 -2.106 1.00 95.69 84 LYS A C 1
ATOM 662 O O . LYS A 1 84 ? -9.117 -2.967 -0.999 1.00 95.69 84 LYS A O 1
ATOM 667 N N . CYS A 1 85 ? -7.738 -1.772 -2.278 1.00 95.56 85 CYS A N 1
ATOM 668 C CA . CYS A 1 85 ? -7.408 -0.837 -1.204 1.00 95.56 85 CYS A CA 1
ATOM 669 C C . CYS A 1 85 ? -8.557 0.164 -1.035 1.00 95.56 85 CYS A C 1
ATOM 671 O O . CYS A 1 85 ? -8.805 0.966 -1.937 1.00 95.56 85 CYS A O 1
ATOM 673 N N . SER A 1 86 ? -9.232 0.140 0.116 1.00 96.38 86 SER A N 1
ATOM 674 C CA . SER A 1 86 ? -10.387 1.003 0.384 1.00 96.38 86 SER A CA 1
ATOM 675 C C . SER A 1 86 ? -10.023 2.483 0.476 1.00 96.38 86 SER A C 1
ATOM 677 O O . SER A 1 86 ? -10.877 3.327 0.255 1.00 96.38 86 SER A O 1
ATOM 679 N N . ILE A 1 87 ? -8.758 2.794 0.770 1.00 95.69 87 ILE A N 1
ATOM 680 C CA . ILE A 1 87 ? -8.260 4.166 0.944 1.00 95.69 87 ILE A CA 1
ATOM 681 C C . ILE A 1 87 ? -7.391 4.617 -0.240 1.00 95.69 87 ILE A C 1
ATOM 683 O O . ILE A 1 87 ? -6.575 5.524 -0.125 1.00 95.69 87 ILE A O 1
ATOM 687 N N . HIS A 1 88 ? -7.495 3.948 -1.396 1.00 94.56 88 HIS A N 1
ATOM 688 C CA . HIS A 1 88 ? -6.548 4.129 -2.501 1.00 94.56 88 HIS A CA 1
ATOM 689 C C . HIS A 1 88 ? -6.438 5.578 -2.998 1.00 94.56 88 HIS A C 1
ATOM 691 O O . HIS A 1 88 ? -5.341 6.010 -3.358 1.00 94.56 88 HIS A O 1
ATOM 697 N N . LYS A 1 89 ? -7.566 6.293 -3.045 1.00 93.25 89 LYS A N 1
ATOM 698 C CA . LYS A 1 89 ? -7.676 7.668 -3.556 1.00 93.25 89 LYS A CA 1
ATOM 699 C C . LYS A 1 89 ? -7.699 8.720 -2.446 1.00 93.25 89 LYS A C 1
ATOM 701 O O . LYS A 1 89 ? -7.826 9.902 -2.738 1.00 93.25 89 LYS A O 1
ATOM 706 N N . GLU A 1 90 ? -7.592 8.283 -1.200 1.00 94.81 90 GLU A N 1
ATOM 707 C CA . GLU A 1 90 ? -7.769 9.139 -0.040 1.00 94.81 90 GLU A CA 1
ATOM 708 C C . GLU A 1 90 ? -6.481 9.887 0.291 1.00 94.81 90 GLU A C 1
ATOM 710 O O . GLU A 1 90 ? -5.378 9.352 0.152 1.00 94.81 90 GLU A O 1
ATOM 715 N N . SER A 1 91 ? -6.616 11.121 0.774 1.00 92.19 91 SER A N 1
ATOM 716 C CA . SER A 1 91 ? -5.479 11.976 1.143 1.00 92.19 91 SER A CA 1
ATOM 717 C C . SER A 1 91 ? -4.695 11.449 2.348 1.00 92.19 91 SER A C 1
ATOM 719 O O . SER A 1 91 ? -3.508 11.736 2.490 1.00 92.19 91 SER A O 1
ATOM 721 N N . TYR A 1 92 ? -5.341 10.651 3.198 1.00 94.12 92 TYR A N 1
ATOM 722 C CA . TYR A 1 92 ? -4.738 10.017 4.370 1.00 94.12 92 TYR A CA 1
ATOM 723 C C . TYR A 1 92 ? -4.086 8.660 4.061 1.00 94.12 92 TYR A C 1
ATOM 725 O O . TYR A 1 92 ? -3.640 7.961 4.971 1.00 94.12 92 TYR A O 1
ATOM 733 N N . ARG A 1 93 ? -4.010 8.263 2.783 1.00 94.81 93 ARG A N 1
ATOM 734 C CA . ARG A 1 93 ? -3.239 7.090 2.369 1.00 94.81 93 ARG A CA 1
ATOM 735 C C . ARG A 1 93 ? -1.762 7.288 2.741 1.00 94.81 93 ARG A C 1
ATOM 737 O O . ARG A 1 93 ? -1.186 8.290 2.318 1.00 94.81 93 ARG A O 1
ATOM 744 N N . PRO A 1 94 ? -1.132 6.323 3.442 1.00 94.19 94 PRO A N 1
ATOM 745 C CA . PRO A 1 94 ? 0.274 6.432 3.818 1.00 94.19 94 PRO A CA 1
ATOM 746 C C . PRO A 1 94 ? 1.187 6.693 2.622 1.00 94.19 94 PRO A C 1
ATOM 748 O O . PRO A 1 94 ? 0.993 6.100 1.551 1.00 94.19 94 PRO A O 1
ATOM 751 N N . GLU A 1 95 ? 2.210 7.522 2.812 1.00 91.69 95 GLU A N 1
ATOM 752 C CA . GLU A 1 95 ? 3.116 7.954 1.740 1.00 91.69 95 GLU A CA 1
ATOM 753 C C . GLU A 1 95 ? 3.801 6.755 1.077 1.00 91.69 95 GLU A C 1
ATOM 755 O O . GLU A 1 95 ? 3.705 6.555 -0.134 1.00 91.69 95 GLU A O 1
ATOM 760 N N . ILE A 1 96 ? 4.322 5.840 1.897 1.00 90.31 96 ILE A N 1
ATOM 761 C CA . ILE A 1 96 ? 4.933 4.577 1.466 1.00 90.31 96 ILE A CA 1
ATOM 762 C C . ILE A 1 96 ? 3.984 3.716 0.608 1.00 90.31 96 ILE A C 1
ATOM 764 O O . ILE A 1 96 ? 4.429 2.918 -0.229 1.00 90.31 96 ILE A O 1
ATOM 768 N N . CYS A 1 97 ? 2.666 3.822 0.816 1.00 92.12 97 CYS A N 1
ATOM 769 C CA . CYS A 1 97 ? 1.684 3.150 -0.033 1.00 92.12 97 CYS A CA 1
ATOM 770 C C . CYS A 1 97 ? 1.502 3.874 -1.369 1.00 92.12 97 CYS A C 1
ATOM 772 O O . CYS A 1 97 ? 1.239 3.202 -2.367 1.00 92.12 97 CYS A O 1
ATOM 774 N N . GLY A 1 98 ? 1.558 5.206 -1.382 1.00 89.50 98 GLY A N 1
ATOM 775 C CA . GLY A 1 98 ? 1.427 6.050 -2.573 1.00 89.50 98 GLY A CA 1
ATOM 776 C C . GLY A 1 98 ? 2.636 5.977 -3.503 1.00 89.50 98 GLY A C 1
ATOM 777 O O . GLY A 1 98 ? 2.466 5.983 -4.720 1.00 89.50 98 GLY A O 1
ATOM 778 N N . GLU A 1 99 ? 3.833 5.824 -2.942 1.00 87.31 99 GLU A N 1
ATOM 779 C CA . GLU A 1 99 ? 5.075 5.738 -3.711 1.00 87.31 99 GLU A CA 1
ATOM 780 C C . GLU A 1 99 ? 5.276 4.388 -4.394 1.00 87.31 99 GLU A C 1
ATOM 782 O O . GLU A 1 99 ? 5.947 4.319 -5.421 1.00 87.31 99 GLU A O 1
ATOM 787 N N . PHE A 1 100 ? 4.678 3.314 -3.870 1.00 88.75 100 PHE A N 1
ATOM 788 C CA . PHE A 1 100 ? 4.832 1.971 -4.425 1.00 88.75 100 PHE A CA 1
ATOM 789 C C . PHE A 1 100 ? 4.488 1.928 -5.926 1.00 88.75 100 PHE A C 1
ATOM 791 O O . PHE A 1 100 ? 3.404 2.376 -6.304 1.00 88.75 100 PHE A O 1
ATOM 798 N N . PRO A 1 101 ? 5.325 1.301 -6.778 1.00 89.00 101 PRO A N 1
ATOM 799 C CA . PRO A 1 101 ? 6.516 0.497 -6.470 1.00 89.00 101 PRO A CA 1
ATOM 800 C C . PRO A 1 101 ? 7.841 1.282 -6.469 1.00 89.00 101 PRO A C 1
ATOM 802 O O . PRO A 1 101 ? 8.904 0.666 -6.515 1.00 89.00 101 PRO A O 1
ATOM 805 N N . PHE A 1 102 ? 7.808 2.609 -6.470 1.00 87.81 102 PHE A N 1
ATOM 806 C CA . PHE A 1 102 ? 8.992 3.462 -6.518 1.00 87.81 102 PHE A CA 1
ATOM 807 C C . PHE A 1 102 ? 9.574 3.727 -5.126 1.00 87.81 102 PHE A C 1
ATOM 809 O O . PHE A 1 102 ? 8.880 3.612 -4.119 1.00 87.81 102 PHE A O 1
ATOM 816 N N . PHE A 1 103 ? 10.865 4.048 -5.085 1.00 83.00 103 PHE A N 1
ATOM 817 C CA . PHE A 1 103 ? 11.587 4.472 -3.886 1.00 83.00 103 PHE A CA 1
ATOM 818 C C . PHE A 1 103 ? 12.792 5.339 -4.278 1.00 83.00 103 PHE A C 1
ATOM 820 O O . PHE A 1 103 ? 13.285 5.239 -5.402 1.00 83.00 103 PHE A O 1
ATOM 827 N N . CYS A 1 104 ? 13.278 6.181 -3.365 1.00 79.12 104 CYS A N 1
ATOM 828 C CA . CYS A 1 104 ? 14.465 7.013 -3.576 1.00 79.12 104 CYS A CA 1
ATOM 829 C C . CYS A 1 104 ? 15.671 6.438 -2.821 1.00 79.12 104 CYS A C 1
ATOM 831 O O . CYS A 1 104 ? 15.556 6.045 -1.662 1.00 79.12 104 CYS A O 1
ATOM 833 N N . MET A 1 105 ? 16.833 6.383 -3.471 1.00 76.12 105 MET A N 1
ATOM 834 C CA . MET A 1 105 ? 18.093 5.950 -2.864 1.00 76.12 105 MET A CA 1
ATOM 835 C C . MET A 1 105 ? 19.235 6.826 -3.399 1.00 76.12 105 MET A C 1
ATOM 837 O O . MET A 1 105 ? 19.402 6.965 -4.607 1.00 76.12 105 MET A O 1
ATOM 841 N N . TYR A 1 106 ? 20.010 7.458 -2.511 1.00 82.19 106 TYR A N 1
ATOM 842 C CA . TY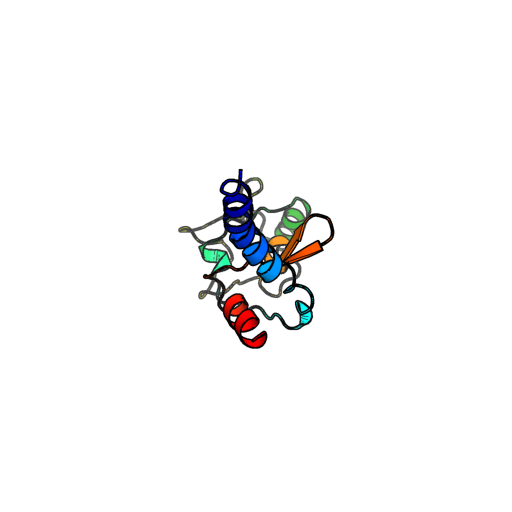R A 1 106 ? 21.078 8.409 -2.878 1.00 82.19 106 TYR A CA 1
ATOM 843 C C . TYR A 1 106 ? 20.623 9.541 -3.826 1.00 82.19 106 TYR A C 1
ATOM 845 O O . TYR A 1 106 ? 21.330 9.897 -4.765 1.00 82.19 106 TYR A O 1
ATOM 853 N N . GLY A 1 107 ? 19.416 10.082 -3.620 1.00 80.50 107 GLY A N 1
ATOM 854 C CA . GLY A 1 107 ? 18.858 11.154 -4.460 1.00 80.50 107 GLY A CA 1
ATOM 855 C C . GLY A 1 107 ? 18.408 10.708 -5.857 1.00 80.50 107 GLY A C 1
ATOM 856 O O . GLY A 1 107 ? 17.983 11.538 -6.656 1.00 80.50 107 GLY A O 1
ATOM 857 N N . MET A 1 108 ? 18.477 9.410 -6.158 1.00 77.12 108 MET A N 1
ATOM 858 C CA . MET A 1 108 ? 18.000 8.826 -7.407 1.00 77.12 108 MET A CA 1
ATOM 859 C C . MET A 1 108 ? 16.716 8.030 -7.162 1.00 77.12 108 MET A C 1
ATOM 861 O O . MET A 1 108 ? 16.617 7.271 -6.198 1.00 77.12 108 MET A O 1
ATOM 865 N N . GLU A 1 109 ? 15.729 8.183 -8.045 1.00 79.50 109 GLU A N 1
ATOM 866 C CA . GLU A 1 109 ? 14.498 7.391 -8.007 1.00 79.50 109 GLU A CA 1
ATOM 867 C C . GLU A 1 109 ? 14.687 6.030 -8.692 1.00 79.50 109 GLU A C 1
ATOM 869 O O . GLU A 1 109 ? 15.185 5.934 -9.815 1.00 79.50 109 GLU A O 1
ATOM 874 N N . TYR A 1 110 ? 14.190 4.981 -8.045 1.00 79.75 110 TYR A N 1
ATOM 875 C CA . TYR A 1 110 ? 14.215 3.603 -8.520 1.00 79.75 110 TYR A CA 1
ATOM 876 C C . TYR A 1 110 ? 12.811 3.010 -8.518 1.00 79.75 110 TYR A C 1
ATOM 878 O O . TYR A 1 110 ? 11.938 3.426 -7.758 1.00 79.75 110 TYR A O 1
ATOM 886 N N . MET A 1 111 ? 12.596 1.999 -9.359 1.00 83.81 111 MET A N 1
ATOM 887 C CA . MET A 1 111 ? 11.376 1.197 -9.351 1.00 83.81 111 MET A CA 1
ATOM 888 C C . MET A 1 111 ? 11.694 -0.208 -8.853 1.00 83.81 111 MET A C 1
ATOM 890 O O . MET A 1 111 ? 12.555 -0.893 -9.406 1.00 83.81 111 MET A O 1
ATOM 894 N N . LYS A 1 112 ? 10.966 -0.675 -7.841 1.00 80.69 112 LYS A N 1
ATOM 895 C CA . LYS A 1 112 ? 11.063 -2.052 -7.371 1.00 80.69 112 LYS A CA 1
ATOM 896 C C . LYS A 1 112 ? 10.375 -2.973 -8.377 1.00 80.69 112 LYS A C 1
ATOM 898 O O . LYS A 1 112 ? 9.159 -2.908 -8.566 1.00 80.69 112 LYS A O 1
ATOM 903 N N . VAL A 1 113 ? 11.148 -3.855 -9.004 1.00 75.62 113 VAL A N 1
ATOM 904 C CA . VAL A 1 113 ? 10.601 -4.925 -9.845 1.00 75.62 113 VAL A CA 1
ATOM 905 C C . VAL A 1 113 ? 10.015 -5.989 -8.920 1.00 75.62 113 VAL A C 1
ATOM 907 O O . VAL A 1 113 ? 10.721 -6.845 -8.398 1.00 75.62 113 VAL A O 1
ATOM 910 N N . VAL A 1 114 ? 8.717 -5.873 -8.651 1.00 78.38 114 VAL A N 1
ATOM 911 C CA . VAL A 1 114 ? 7.961 -6.786 -7.787 1.00 78.38 114 VAL A CA 1
ATOM 912 C C . VAL A 1 114 ? 7.001 -7.617 -8.629 1.00 78.38 114 VAL A C 1
ATOM 914 O O . VAL A 1 114 ? 6.086 -7.075 -9.245 1.00 78.38 114 VAL A O 1
ATOM 917 N N . SER A 1 115 ? 7.200 -8.935 -8.623 1.00 73.81 115 SER A N 1
ATOM 918 C CA . SER A 1 115 ? 6.417 -9.900 -9.412 1.00 73.81 115 SER A CA 1
ATOM 919 C C . SER A 1 115 ? 4.933 -9.930 -9.049 1.00 73.81 115 SER A C 1
ATOM 921 O O . SER A 1 115 ? 4.090 -10.250 -9.871 1.00 73.81 115 SER A O 1
ATOM 923 N N . PHE A 1 116 ? 4.568 -9.556 -7.824 1.00 83.25 116 PHE A N 1
ATOM 924 C CA . PHE A 1 116 ? 3.166 -9.544 -7.408 1.00 83.25 116 PHE A CA 1
ATOM 925 C C . PHE A 1 116 ? 2.401 -8.278 -7.829 1.00 83.25 116 PHE A C 1
ATOM 927 O O . PHE A 1 116 ? 1.213 -8.165 -7.527 1.00 83.25 116 PHE A O 1
ATOM 934 N N . CYS A 1 117 ? 3.040 -7.292 -8.468 1.00 89.75 117 CYS A N 1
ATOM 935 C CA . CYS A 1 117 ? 2.353 -6.094 -8.950 1.00 89.75 117 CYS A CA 1
ATOM 936 C C . CYS A 1 117 ? 2.144 -6.171 -10.469 1.00 89.75 117 CYS A C 1
ATOM 938 O O . CYS A 1 117 ? 3.090 -5.910 -11.216 1.00 89.75 117 CYS A O 1
ATOM 940 N N . PRO A 1 118 ? 0.911 -6.425 -10.946 1.00 89.50 118 PRO A N 1
ATOM 941 C CA . PRO A 1 118 ? 0.637 -6.512 -12.381 1.00 89.50 118 PRO A CA 1
ATOM 942 C C . PRO A 1 118 ? 0.951 -5.200 -13.115 1.00 89.50 118 PRO A C 1
ATOM 944 O O . PRO A 1 118 ? 1.467 -5.224 -14.226 1.00 89.50 118 PRO A O 1
ATOM 947 N N . ALA A 1 119 ? 0.741 -4.050 -12.462 1.00 88.81 119 ALA A N 1
ATOM 948 C CA . ALA A 1 119 ? 1.082 -2.743 -13.027 1.00 88.81 119 ALA A CA 1
ATOM 949 C C . ALA A 1 119 ? 2.592 -2.579 -13.269 1.00 88.81 119 ALA A C 1
ATOM 951 O O . ALA A 1 119 ? 3.005 -1.870 -14.181 1.00 88.81 119 ALA A O 1
ATOM 952 N N . THR A 1 120 ? 3.434 -3.218 -12.451 1.00 86.38 120 THR A N 1
ATOM 953 C CA . THR A 1 120 ? 4.887 -3.199 -12.656 1.00 86.38 120 THR A CA 1
ATOM 954 C C . THR A 1 120 ? 5.269 -4.052 -13.861 1.00 86.38 120 THR A C 1
ATOM 956 O O . THR A 1 120 ? 6.102 -3.632 -14.657 1.00 86.38 120 THR A O 1
ATOM 959 N N . GLU A 1 121 ? 4.653 -5.224 -14.026 1.00 81.31 121 GLU A N 1
ATOM 960 C CA . GLU A 1 121 ? 4.900 -6.093 -15.181 1.00 81.31 121 GLU A CA 1
ATOM 961 C C . GLU A 1 121 ? 4.459 -5.453 -16.500 1.00 81.31 121 GLU A C 1
ATOM 963 O O . GLU A 1 121 ? 5.196 -5.509 -17.482 1.00 81.31 121 GLU A O 1
ATOM 968 N N . GLU A 1 122 ? 3.285 -4.820 -16.526 1.00 84.88 122 GLU A N 1
ATOM 969 C CA . GLU A 1 122 ? 2.777 -4.109 -17.703 1.00 84.88 122 GLU A CA 1
ATOM 970 C C . GLU A 1 122 ? 3.679 -2.930 -18.074 1.00 84.88 122 GLU A C 1
ATOM 972 O O . GLU A 1 122 ? 4.142 -2.827 -19.209 1.00 84.88 122 GLU A O 1
ATOM 977 N N . PHE A 1 123 ? 4.053 -2.114 -17.086 1.00 83.62 123 PHE A N 1
ATOM 978 C CA . PHE A 1 123 ? 4.962 -0.987 -17.286 1.00 83.62 123 PHE A CA 1
ATOM 979 C C . PHE A 1 123 ? 6.336 -1.400 -17.845 1.00 83.62 123 PHE A C 1
ATOM 981 O O . PHE A 1 123 ? 6.985 -0.628 -18.551 1.00 83.62 123 PHE A O 1
ATOM 988 N N . LEU A 1 124 ? 6.797 -2.614 -17.529 1.00 78.25 124 LEU A N 1
ATOM 989 C CA . LEU A 1 124 ? 8.042 -3.174 -18.058 1.00 78.25 124 LEU A CA 1
ATOM 990 C C . LEU A 1 124 ? 7.914 -3.678 -19.501 1.00 78.25 124 LEU A C 1
ATOM 992 O O . LEU A 1 124 ? 8.914 -3.685 -20.219 1.00 78.25 124 LEU A O 1
ATOM 996 N N . LYS A 1 125 ? 6.723 -4.115 -19.925 1.00 76.94 125 LYS A N 1
ATOM 997 C CA . LYS A 1 125 ? 6.474 -4.586 -21.297 1.00 76.94 125 LYS A CA 1
ATOM 998 C C . LYS A 1 125 ? 6.462 -3.425 -22.292 1.00 76.94 125 LYS A C 1
ATOM 1000 O O . LYS A 1 125 ? 7.084 -3.552 -23.336 1.00 76.94 125 LYS A O 1
ATOM 1005 N N . ASP A 1 126 ? 5.894 -2.284 -21.907 1.00 65.56 126 ASP A N 1
ATOM 1006 C CA . ASP A 1 126 ? 5.847 -1.038 -22.699 1.00 65.56 126 ASP A CA 1
ATOM 1007 C C . ASP A 1 126 ? 7.221 -0.399 -22.990 1.00 65.56 126 ASP A C 1
ATOM 1009 O O . ASP A 1 126 ? 7.326 0.599 -23.702 1.00 65.56 126 ASP A O 1
ATOM 1013 N N . LYS A 1 127 ? 8.291 -0.922 -22.384 1.00 56.78 127 LYS A N 1
ATOM 1014 C CA . LYS A 1 127 ? 9.668 -0.421 -22.507 1.00 56.78 127 LYS A CA 1
ATOM 1015 C C . LYS A 1 127 ? 10.539 -1.261 -23.457 1.00 56.78 127 LYS A C 1
ATOM 1017 O O . LYS A 1 127 ? 11.721 -0.939 -23.581 1.00 56.78 127 LYS A O 1
ATOM 1022 N N . LYS A 1 128 ? 10.002 -2.341 -24.035 1.00 46.31 128 LYS A N 1
ATOM 1023 C CA . LYS A 1 128 ? 10.669 -3.173 -25.051 1.00 46.31 128 LYS A CA 1
ATOM 1024 C C . LYS A 1 128 ? 10.360 -2.666 -26.450 1.00 46.31 128 LYS A C 1
ATOM 1026 O O . LYS A 1 128 ? 11.288 -2.750 -27.278 1.00 46.31 128 LYS A O 1
#

pLDDT: mean 80.78, std 19.13, range [37.19, 97.56]